Protein AF-A0A060E0H3-F1 (afdb_monomer)

pLDDT: mean 71.72, std 8.7, range [41.38, 84.12]

Sequence (155 aa):
MSRPVSGPAAPRRWPWYLLVGSLAVNMLLGGILAAQALHLMPPPPPPDPGQGIARFVERAERSLSPADAAILRRGYEAERTSIERMHQNMEALRHQIRESMKAPTFDPEGLRRAFEQAHATEAELRGRMDSRVIEVLGQLSPEGRRKLMEMGPPR

Mean predicted aligned error: 16.25 Å

Structure (mmCIF, N/CA/C/O backbone):
data_AF-A0A060E0H3-F1
#
_entry.id   AF-A0A060E0H3-F1
#
loop_
_atom_site.group_PDB
_atom_site.id
_atom_site.type_symbol
_atom_site.label_atom_id
_atom_site.label_alt_id
_atom_site.label_comp_id
_atom_site.label_asym_id
_atom_site.label_entity_id
_atom_site.label_seq_id
_atom_site.pdbx_PDB_ins_code
_atom_site.Cartn_x
_atom_site.Cartn_y
_atom_site.Cartn_z
_atom_site.occupancy
_atom_site.B_iso_or_equiv
_atom_site.auth_seq_id
_atom_site.auth_comp_id
_atom_site.auth_asym_id
_atom_site.auth_atom_id
_atom_site.pdbx_PDB_model_num
ATOM 1 N N . MET A 1 1 ? 51.818 78.805 -36.263 1.00 41.38 1 MET A N 1
ATOM 2 C CA . MET A 1 1 ? 50.530 78.471 -35.613 1.00 41.38 1 MET A CA 1
ATOM 3 C C . MET A 1 1 ? 50.061 77.129 -36.152 1.00 41.38 1 MET A C 1
ATOM 5 O O . MET A 1 1 ? 49.506 77.089 -37.239 1.00 41.38 1 MET A O 1
ATOM 9 N N . SER A 1 2 ? 50.327 76.041 -35.431 1.00 51.84 2 SER A N 1
ATOM 10 C CA . SER A 1 2 ? 49.946 74.679 -35.831 1.00 51.84 2 SER A CA 1
ATOM 11 C C . SER A 1 2 ? 48.878 74.179 -34.860 1.00 51.84 2 SER A C 1
ATOM 13 O O . SER A 1 2 ? 49.150 74.072 -33.667 1.00 51.84 2 SER A O 1
ATOM 15 N N . ARG A 1 3 ? 47.655 73.937 -35.344 1.00 51.41 3 ARG A N 1
ATOM 16 C CA . ARG A 1 3 ? 46.564 73.338 -34.559 1.00 51.41 3 ARG A CA 1
ATOM 17 C C . ARG A 1 3 ? 46.348 71.884 -34.998 1.00 51.41 3 ARG A C 1
ATOM 19 O O . ARG A 1 3 ? 46.406 71.622 -36.198 1.00 51.41 3 ARG A O 1
ATOM 26 N N . PRO A 1 4 ? 46.121 70.952 -34.057 1.00 55.06 4 PRO A N 1
ATOM 27 C CA . PRO A 1 4 ? 45.981 69.533 -34.351 1.00 55.06 4 PRO A CA 1
ATOM 28 C C . PRO A 1 4 ? 44.588 69.229 -34.913 1.00 55.06 4 PRO A C 1
ATOM 30 O O . PRO A 1 4 ? 43.585 69.740 -34.416 1.00 55.06 4 PRO A O 1
ATOM 33 N N . VAL A 1 5 ? 44.523 68.366 -35.926 1.00 53.44 5 VAL A N 1
ATOM 34 C CA . VAL A 1 5 ? 43.267 67.756 -36.376 1.00 53.44 5 VAL A CA 1
ATOM 35 C C . VAL A 1 5 ? 43.010 66.537 -35.492 1.00 53.44 5 VAL A C 1
ATOM 37 O O . VAL A 1 5 ? 43.684 65.517 -35.607 1.00 53.44 5 VAL A O 1
ATOM 40 N N . SER A 1 6 ? 42.055 66.661 -34.575 1.00 56.50 6 SER A N 1
ATOM 41 C CA . SER A 1 6 ? 41.509 65.544 -33.804 1.00 56.50 6 SER A CA 1
ATOM 42 C C . SER A 1 6 ? 40.540 64.751 -34.688 1.00 56.50 6 SER A C 1
ATOM 44 O O . SER A 1 6 ? 39.546 65.298 -35.161 1.00 56.50 6 SER A O 1
ATOM 46 N N . GLY A 1 7 ? 40.832 63.471 -34.930 1.00 54.50 7 GLY A N 1
ATOM 47 C CA . GLY A 1 7 ? 39.916 62.558 -35.619 1.00 54.50 7 GLY A CA 1
ATOM 48 C C . GLY A 1 7 ? 38.696 62.201 -34.752 1.00 54.50 7 GLY A C 1
ATOM 49 O O . GLY A 1 7 ? 38.801 62.208 -33.522 1.00 54.50 7 GLY A O 1
ATOM 50 N N . PRO A 1 8 ? 37.533 61.890 -35.354 1.00 49.16 8 PRO A N 1
ATOM 51 C CA . PRO A 1 8 ? 36.312 61.593 -34.612 1.00 49.16 8 PRO A CA 1
ATOM 52 C C . PRO A 1 8 ? 36.418 60.253 -33.866 1.00 49.16 8 PRO A C 1
ATOM 54 O O . PRO A 1 8 ? 36.674 59.208 -34.463 1.00 49.16 8 PRO A O 1
ATOM 57 N N . ALA A 1 9 ? 36.183 60.277 -32.552 1.00 57.66 9 ALA A N 1
ATOM 58 C CA . ALA A 1 9 ? 36.039 59.076 -31.736 1.00 57.66 9 ALA A CA 1
ATOM 59 C C . ALA A 1 9 ? 34.728 58.355 -32.099 1.00 57.66 9 ALA A C 1
ATOM 61 O O . ALA A 1 9 ? 33.637 58.907 -31.947 1.00 57.66 9 ALA A O 1
ATOM 62 N N . ALA A 1 10 ? 34.829 57.121 -32.598 1.00 60.12 10 ALA A N 1
ATOM 63 C CA . ALA A 1 10 ? 33.672 56.305 -32.950 1.00 60.12 10 ALA A CA 1
ATOM 64 C C . ALA A 1 10 ? 32.826 55.969 -31.700 1.00 60.12 10 ALA A C 1
ATOM 66 O O . ALA A 1 10 ? 33.388 55.598 -30.664 1.00 60.12 10 ALA A O 1
ATOM 67 N N . PRO A 1 11 ? 31.482 56.043 -31.766 1.00 52.09 11 PRO A N 1
ATOM 68 C CA . PRO A 1 11 ? 30.631 55.699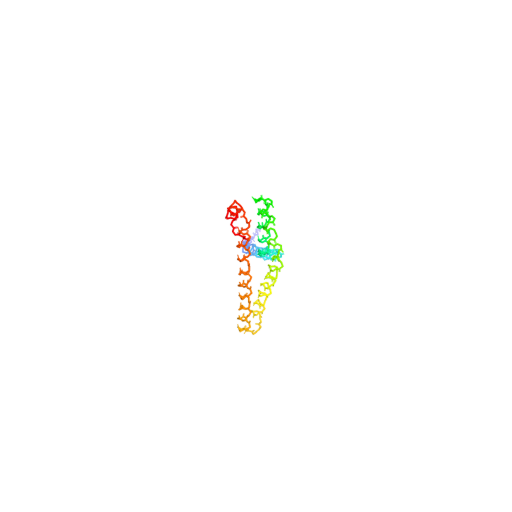 -30.635 1.00 52.09 11 PRO A CA 1
ATOM 69 C C . PRO A 1 11 ? 30.707 54.190 -30.373 1.00 52.09 11 PRO A C 1
ATOM 71 O O . PRO A 1 11 ? 30.209 53.373 -31.150 1.00 52.09 11 PRO A O 1
ATOM 74 N N . ARG A 1 12 ? 31.342 53.816 -29.258 1.00 62.09 12 ARG A N 1
ATOM 75 C CA . ARG A 1 12 ? 31.433 52.441 -28.754 1.00 62.09 12 ARG A CA 1
ATOM 76 C C . ARG A 1 12 ? 30.031 51.957 -28.379 1.00 62.09 12 ARG A C 1
ATOM 78 O O . ARG A 1 12 ? 29.554 52.193 -27.273 1.00 62.09 12 ARG A O 1
ATOM 85 N N . ARG A 1 13 ? 29.356 51.304 -29.330 1.00 61.88 13 ARG A N 1
ATOM 86 C CA . ARG A 1 13 ? 28.041 50.683 -29.133 1.00 61.88 13 ARG A CA 1
ATOM 87 C C . ARG A 1 13 ? 28.196 49.558 -28.119 1.00 61.88 13 ARG A C 1
ATOM 89 O O . ARG A 1 13 ? 28.720 48.494 -28.432 1.00 61.88 13 ARG A O 1
ATOM 96 N N . TRP A 1 14 ? 27.818 49.848 -26.878 1.00 64.38 14 TRP A N 1
ATOM 97 C CA . TRP A 1 14 ? 27.881 48.896 -25.781 1.00 64.38 14 TRP A CA 1
ATOM 98 C C . TRP A 1 14 ? 27.045 47.661 -26.150 1.00 64.38 14 TRP A C 1
ATOM 100 O O . TRP A 1 14 ? 25.878 47.816 -26.525 1.00 64.38 14 TRP A O 1
ATOM 110 N N . PRO A 1 15 ? 27.611 46.445 -26.096 1.00 73.69 15 PRO A N 1
ATOM 111 C CA . PRO A 1 15 ? 26.953 45.251 -26.603 1.00 73.69 15 PRO A CA 1
ATOM 112 C C . PRO A 1 15 ? 25.918 44.761 -25.586 1.00 73.69 15 PRO A C 1
ATOM 114 O O . PRO A 1 15 ? 26.130 43.788 -24.870 1.00 73.69 15 PRO A O 1
ATOM 117 N N . TRP A 1 16 ? 24.782 45.451 -25.504 1.00 76.81 16 TRP A N 1
ATOM 118 C CA . TRP A 1 16 ? 23.665 45.097 -24.624 1.00 76.81 16 TRP A CA 1
ATOM 119 C C . TRP A 1 16 ? 23.156 43.666 -24.874 1.00 76.81 16 TRP A C 1
ATOM 121 O O . TRP A 1 16 ? 22.745 42.986 -23.939 1.00 76.81 16 TRP A O 1
ATOM 131 N N . TYR A 1 17 ? 23.291 43.165 -26.107 1.00 73.06 17 TYR A N 1
ATOM 132 C CA . TYR A 1 17 ? 23.012 41.774 -26.467 1.00 73.06 17 TYR A CA 1
ATOM 133 C C . TYR A 1 17 ? 23.868 40.762 -25.692 1.00 73.06 17 TYR A C 1
ATOM 135 O O . TYR A 1 17 ? 23.384 39.680 -25.382 1.00 73.06 17 TYR A O 1
ATOM 143 N N . LEU A 1 18 ? 25.114 41.103 -25.333 1.00 76.81 18 LEU A N 1
ATOM 144 C CA . LEU A 1 18 ? 25.959 40.229 -24.510 1.00 76.81 18 LEU A CA 1
ATOM 145 C C . LEU A 1 18 ? 25.476 40.177 -23.056 1.00 76.81 18 LEU A C 1
ATOM 147 O O . LEU A 1 18 ? 25.609 39.138 -22.419 1.00 76.81 18 LEU A O 1
ATOM 151 N N . LEU A 1 19 ? 24.883 41.262 -22.544 1.00 76.75 19 LEU A N 1
ATOM 152 C CA . LEU A 1 19 ? 24.277 41.284 -21.207 1.00 76.75 19 LEU A CA 1
ATOM 153 C C . LEU A 1 19 ? 22.985 40.464 -21.167 1.00 76.75 19 LEU A C 1
ATOM 155 O O . LEU A 1 19 ? 22.766 39.698 -20.237 1.00 76.75 19 LEU A O 1
ATOM 159 N N . VAL A 1 20 ? 22.144 40.587 -22.195 1.00 73.19 20 VAL A N 1
ATOM 160 C CA . VAL A 1 20 ? 20.920 39.780 -22.303 1.00 73.19 20 VAL A CA 1
ATOM 161 C C . VAL A 1 20 ? 21.262 38.308 -22.525 1.00 73.19 20 VAL A C 1
ATOM 163 O O . VAL A 1 20 ? 20.668 37.439 -21.892 1.00 73.19 20 VAL A O 1
ATOM 166 N N . GLY A 1 21 ? 22.269 38.027 -23.355 1.00 76.38 21 GLY A N 1
ATOM 167 C CA . GLY A 1 21 ? 22.793 36.681 -23.558 1.00 76.38 21 GLY A CA 1
ATOM 168 C C . GLY A 1 21 ? 23.341 36.070 -22.268 1.00 76.38 21 GLY A C 1
ATOM 169 O O . GLY A 1 21 ? 22.985 34.943 -21.933 1.00 76.38 21 GLY A O 1
ATOM 170 N N . SER A 1 22 ? 24.144 36.811 -21.496 1.00 72.38 22 SER A N 1
ATOM 171 C CA . SER A 1 22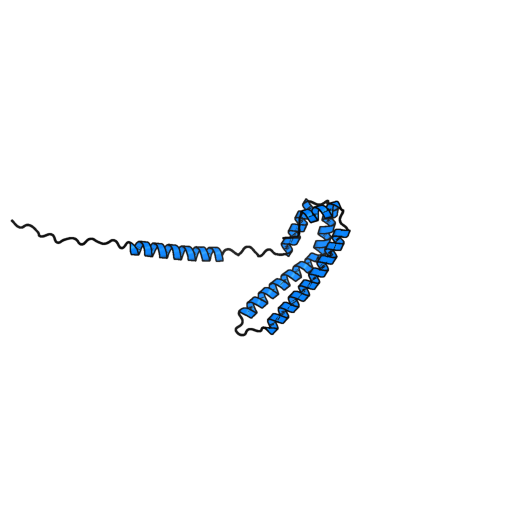 ? 24.670 36.302 -20.225 1.00 72.38 22 SER A CA 1
ATOM 172 C C . SER A 1 22 ? 23.565 36.096 -19.189 1.00 72.38 22 SER A C 1
ATOM 174 O O . SER A 1 22 ? 23.593 35.101 -18.468 1.00 72.38 22 SER A O 1
ATOM 176 N N . LEU A 1 23 ? 22.557 36.970 -19.136 1.00 77.19 23 LEU A N 1
ATOM 177 C CA . LEU A 1 23 ? 21.421 36.818 -18.229 1.00 77.19 23 LEU A CA 1
ATOM 178 C C . LEU A 1 23 ? 20.578 35.582 -18.573 1.00 77.19 23 LEU A C 1
ATOM 180 O O . LEU A 1 23 ? 20.221 34.822 -17.675 1.00 77.19 23 LEU A O 1
ATOM 184 N N . ALA A 1 24 ? 20.313 35.342 -19.860 1.00 71.94 24 ALA A N 1
ATOM 185 C CA . ALA A 1 24 ? 19.585 34.162 -20.322 1.00 71.94 24 ALA A CA 1
ATOM 186 C C . ALA A 1 24 ? 20.338 32.866 -19.989 1.00 71.94 24 ALA A C 1
ATOM 188 O O . ALA A 1 24 ? 19.741 31.913 -19.491 1.00 71.94 24 ALA A O 1
ATOM 189 N N . VAL A 1 25 ? 21.659 32.851 -20.191 1.00 75.19 25 VAL A N 1
ATOM 190 C CA . VAL A 1 25 ? 22.514 31.711 -19.831 1.00 75.19 25 VAL A CA 1
ATOM 191 C C . VAL A 1 25 ? 22.507 31.477 -18.318 1.00 75.19 25 VAL A C 1
ATOM 193 O O . VAL A 1 25 ? 22.340 30.343 -17.884 1.00 75.19 25 VAL A O 1
ATOM 196 N N . ASN A 1 26 ? 22.600 32.525 -17.495 1.00 79.44 26 ASN A N 1
ATOM 197 C CA . ASN A 1 26 ? 22.538 32.383 -16.036 1.00 79.44 26 ASN A CA 1
ATOM 198 C C . ASN A 1 26 ? 21.170 31.888 -15.542 1.00 79.44 26 ASN A C 1
ATOM 200 O O . ASN A 1 26 ? 21.115 31.031 -14.663 1.00 79.44 26 ASN A O 1
ATOM 204 N N . MET A 1 27 ? 20.069 32.373 -16.122 1.00 79.81 27 MET A N 1
ATOM 205 C CA . MET A 1 27 ? 18.720 31.873 -15.824 1.00 79.81 27 MET A CA 1
ATOM 206 C C . MET A 1 27 ? 18.557 30.406 -16.234 1.00 79.81 27 MET A C 1
ATOM 208 O O . MET A 1 27 ? 17.954 29.633 -15.494 1.00 79.81 27 MET A O 1
ATOM 212 N N . LEU A 1 28 ? 19.134 30.002 -17.370 1.00 73.81 28 LEU A N 1
ATOM 213 C CA . LEU A 1 28 ? 19.114 28.614 -17.830 1.00 73.81 28 LEU A CA 1
ATOM 214 C C . LEU A 1 28 ? 19.913 27.701 -16.891 1.00 73.81 28 LEU A C 1
ATOM 216 O O . LEU A 1 28 ? 19.408 26.662 -16.474 1.00 73.81 28 LEU A O 1
ATOM 220 N N . LEU A 1 29 ? 21.129 28.103 -16.507 1.00 71.12 29 LEU A N 1
ATOM 221 C CA . LEU A 1 29 ? 21.951 27.350 -15.556 1.00 71.12 29 LEU A CA 1
ATOM 222 C C . LEU A 1 29 ? 21.282 27.270 -14.178 1.00 71.12 29 LEU A C 1
ATOM 224 O O . LEU A 1 29 ? 21.237 26.194 -13.585 1.00 71.12 29 LEU A O 1
ATOM 228 N N . GLY A 1 30 ? 20.714 28.377 -13.695 1.00 72.31 30 GLY A N 1
ATOM 229 C CA . GLY A 1 30 ? 19.950 28.413 -12.448 1.00 72.31 30 GLY A CA 1
ATOM 230 C C . GLY A 1 30 ? 18.718 27.509 -12.496 1.00 72.31 30 GLY A C 1
ATOM 231 O O . GLY A 1 30 ? 18.472 26.768 -11.550 1.00 72.31 30 GLY A O 1
ATOM 232 N N . GLY A 1 31 ? 17.993 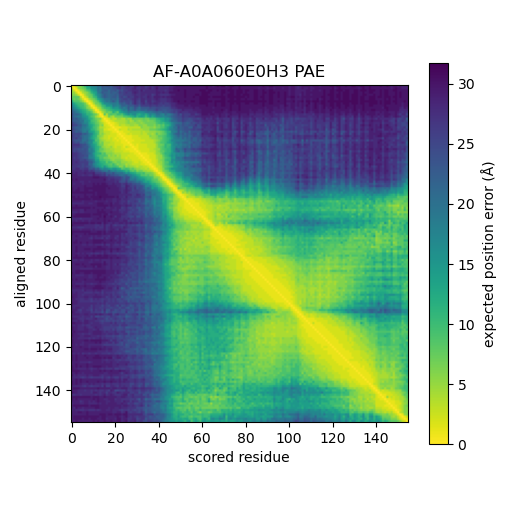27.500 -13.617 1.00 67.88 31 GLY A N 1
ATOM 233 C CA . GLY A 1 31 ? 16.850 26.618 -13.845 1.00 67.88 31 GLY A CA 1
ATOM 234 C C . GLY A 1 31 ? 17.233 25.138 -13.873 1.00 67.88 31 GLY A C 1
ATOM 235 O O . GLY A 1 31 ? 16.552 24.329 -13.253 1.00 67.88 31 GLY A O 1
ATOM 236 N N . ILE A 1 32 ? 18.347 24.778 -14.520 1.00 71.00 32 ILE A N 1
ATOM 237 C CA . ILE A 1 32 ? 18.855 23.395 -14.559 1.00 71.00 32 ILE A CA 1
ATOM 238 C C . ILE A 1 32 ? 19.318 22.943 -13.169 1.00 71.00 32 ILE A C 1
ATOM 240 O O . ILE A 1 32 ? 19.006 21.828 -12.758 1.00 71.00 32 ILE A O 1
ATOM 244 N N . LEU A 1 33 ? 20.020 23.800 -12.423 1.00 70.00 33 LEU A N 1
ATOM 245 C CA . LEU A 1 33 ? 20.451 23.499 -11.055 1.00 70.00 33 LEU A CA 1
ATOM 246 C C . LEU A 1 33 ? 19.267 23.397 -10.089 1.00 70.00 33 LEU A C 1
ATOM 248 O O . LEU A 1 33 ? 19.247 22.496 -9.257 1.00 70.00 33 LEU A O 1
ATOM 252 N N . ALA A 1 34 ? 18.258 24.261 -10.226 1.00 65.25 34 ALA A N 1
ATOM 253 C CA . ALA A 1 34 ? 17.020 24.175 -9.457 1.00 65.25 34 ALA A CA 1
ATOM 254 C C . ALA A 1 34 ? 16.229 22.909 -9.810 1.00 65.25 34 ALA A C 1
ATOM 256 O O . ALA A 1 34 ? 15.752 22.221 -8.915 1.00 65.25 34 ALA A O 1
ATOM 257 N N . ALA A 1 35 ? 16.142 22.551 -11.093 1.00 60.56 35 ALA A N 1
ATOM 258 C CA . ALA A 1 35 ? 15.494 21.323 -11.538 1.00 60.56 35 ALA A CA 1
ATOM 259 C C . ALA A 1 35 ? 16.224 20.074 -11.027 1.00 60.56 35 ALA A C 1
ATOM 261 O O . ALA A 1 35 ? 15.565 19.146 -10.572 1.00 60.56 35 ALA A O 1
ATOM 262 N N . GLN A 1 36 ? 17.562 20.064 -11.033 1.00 63.03 36 GLN A N 1
ATOM 263 C CA . GLN A 1 36 ? 18.377 19.005 -10.424 1.00 63.03 36 GLN A CA 1
ATOM 264 C C . GLN A 1 36 ? 18.190 18.940 -8.906 1.00 63.03 36 GLN A C 1
ATOM 266 O O . GLN A 1 36 ? 17.984 17.856 -8.374 1.00 63.03 36 GLN A O 1
ATOM 271 N N . ALA A 1 37 ? 18.198 20.076 -8.204 1.00 64.62 37 ALA A N 1
ATOM 272 C CA . ALA A 1 37 ? 17.955 20.130 -6.762 1.00 64.62 37 ALA A CA 1
ATOM 273 C C . ALA A 1 37 ? 16.547 19.632 -6.393 1.00 64.62 37 ALA A C 1
ATOM 275 O O . ALA A 1 37 ? 16.383 18.919 -5.407 1.00 64.62 37 ALA A O 1
ATOM 276 N N . LEU A 1 38 ? 15.543 19.945 -7.217 1.00 61.09 38 LEU A N 1
ATOM 277 C CA . LEU A 1 38 ? 14.183 19.424 -7.076 1.00 61.09 38 LEU A CA 1
ATOM 278 C C . LEU A 1 38 ? 14.077 17.938 -7.457 1.00 61.09 38 LEU A C 1
ATOM 280 O O . LEU A 1 38 ? 13.243 17.243 -6.894 1.00 61.09 38 LEU A O 1
ATOM 284 N N . HIS A 1 39 ? 14.923 17.434 -8.361 1.00 57.84 39 HIS A N 1
ATOM 285 C CA . HIS A 1 39 ? 15.030 16.001 -8.678 1.00 57.84 39 HIS A CA 1
ATOM 286 C C . HIS A 1 39 ? 15.762 15.196 -7.591 1.00 57.84 39 HIS A C 1
ATOM 288 O O . HIS A 1 39 ? 15.522 14.001 -7.443 1.00 57.84 39 HIS A O 1
ATOM 294 N N . LEU A 1 40 ? 16.668 15.842 -6.849 1.00 59.16 40 LEU A N 1
ATOM 295 C CA . LEU A 1 40 ? 17.370 15.295 -5.682 1.00 59.16 40 LEU A CA 1
ATOM 296 C C . LEU A 1 40 ? 16.491 15.291 -4.426 1.00 59.16 40 LEU A C 1
ATOM 298 O O . LEU A 1 40 ? 16.765 14.539 -3.490 1.00 59.16 40 LEU A O 1
ATOM 302 N N . MET A 1 41 ? 15.436 16.110 -4.396 1.00 50.94 41 MET A N 1
ATOM 303 C CA . MET A 1 41 ? 14.369 15.953 -3.419 1.00 50.94 41 MET A CA 1
ATOM 304 C C . MET A 1 41 ? 13.615 14.663 -3.751 1.00 50.94 41 MET A C 1
ATOM 306 O O . MET A 1 41 ? 13.049 14.561 -4.843 1.00 50.94 41 MET A O 1
ATOM 310 N N . PRO A 1 42 ? 13.598 13.664 -2.847 1.00 53.94 42 PRO A N 1
ATOM 311 C CA . PRO A 1 42 ? 12.799 12.476 -3.076 1.00 53.94 42 PRO A CA 1
ATOM 312 C C . PRO A 1 42 ? 11.350 12.932 -3.291 1.00 53.94 42 PRO A C 1
ATOM 314 O O . PRO A 1 42 ? 10.851 13.738 -2.494 1.00 53.94 42 PRO A O 1
ATOM 317 N N . PRO A 1 43 ? 10.671 12.474 -4.361 1.00 56.56 43 PRO A N 1
ATOM 318 C CA . PRO A 1 43 ? 9.249 12.734 -4.501 1.00 56.56 43 PRO A CA 1
ATOM 319 C C . PRO A 1 43 ? 8.564 12.289 -3.203 1.00 56.56 43 PRO A C 1
ATOM 321 O O . PRO A 1 43 ? 8.987 11.277 -2.628 1.00 56.56 43 PRO A O 1
ATOM 324 N N . PRO A 1 44 ? 7.553 13.030 -2.704 1.00 54.69 44 PRO A N 1
ATOM 325 C CA . PRO A 1 44 ? 6.788 12.563 -1.559 1.00 54.69 44 PRO A CA 1
ATOM 326 C C . PRO A 1 44 ? 6.382 11.116 -1.850 1.00 54.69 44 PRO A C 1
ATOM 328 O O . PRO A 1 44 ? 5.909 10.851 -2.965 1.00 54.69 44 PRO A O 1
ATOM 331 N N . PRO A 1 45 ? 6.649 10.173 -0.923 1.00 54.53 45 PRO A N 1
ATOM 332 C CA . PRO A 1 45 ? 6.357 8.776 -1.174 1.00 54.53 45 PRO A CA 1
ATOM 333 C C . PRO A 1 45 ? 4.894 8.689 -1.612 1.00 54.53 45 PRO A C 1
ATOM 335 O O . PRO A 1 45 ? 4.047 9.356 -1.000 1.00 54.53 45 PRO A O 1
ATOM 338 N N . PRO A 1 46 ? 4.588 7.956 -2.700 1.00 54.72 46 PRO A N 1
ATOM 339 C CA . PRO A 1 46 ? 3.208 7.770 -3.114 1.00 54.72 46 PRO A CA 1
ATOM 340 C C . PRO A 1 46 ? 2.417 7.308 -1.886 1.00 54.72 46 PRO A C 1
ATOM 342 O O . PRO A 1 46 ? 2.955 6.515 -1.109 1.00 54.72 46 PRO A O 1
ATOM 345 N N . PRO A 1 47 ? 1.203 7.841 -1.652 1.00 54.97 47 PRO A N 1
ATOM 346 C CA . PRO A 1 47 ? 0.423 7.488 -0.478 1.00 54.97 47 PRO A CA 1
ATOM 347 C C . PRO A 1 47 ? 0.292 5.973 -0.441 1.00 54.97 47 PRO A C 1
ATOM 349 O O . PRO A 1 47 ? -0.343 5.372 -1.305 1.00 54.97 47 PRO A O 1
ATOM 352 N N . ASP A 1 48 ? 0.978 5.364 0.520 1.00 58.66 48 ASP A N 1
ATOM 353 C CA . ASP A 1 48 ? 0.904 3.937 0.741 1.00 58.66 48 ASP A CA 1
ATOM 354 C C . ASP A 1 48 ? -0.520 3.640 1.237 1.00 58.66 48 ASP A C 1
ATOM 356 O O . ASP A 1 48 ? -0.911 4.147 2.297 1.00 58.66 48 ASP A O 1
ATOM 360 N N . PRO A 1 49 ? -1.321 2.852 0.498 1.00 58.19 49 PRO A N 1
ATOM 361 C CA . PRO A 1 49 ? -2.667 2.484 0.923 1.00 58.19 49 PRO A CA 1
ATOM 362 C C . PRO A 1 49 ? -2.685 1.836 2.317 1.00 58.19 49 PRO A C 1
ATOM 364 O O . PRO A 1 49 ? -3.644 2.026 3.069 1.00 58.19 49 PRO A O 1
ATOM 367 N N . GLY A 1 50 ? -1.607 1.139 2.706 1.00 59.97 50 GLY A N 1
ATOM 368 C CA . GLY A 1 50 ? -1.438 0.577 4.047 1.00 59.97 50 GLY A CA 1
ATOM 369 C C . GLY A 1 50 ? -1.367 1.654 5.135 1.00 59.97 50 GLY A C 1
ATOM 370 O O . GLY A 1 50 ? -1.990 1.520 6.191 1.00 59.97 50 GLY A O 1
ATOM 371 N N . GLN A 1 51 ? -0.706 2.782 4.857 1.00 65.50 51 GLN A N 1
ATOM 372 C CA . GLN A 1 51 ? -0.712 3.945 5.749 1.00 65.50 51 GLN A CA 1
ATOM 373 C C . GLN A 1 51 ? -2.073 4.645 5.795 1.00 65.50 51 GLN A C 1
ATOM 375 O O . GLN A 1 51 ? -2.434 5.181 6.841 1.00 65.50 51 GLN A O 1
ATOM 380 N N . GLY A 1 52 ? -2.835 4.648 4.697 1.00 68.94 52 GLY A N 1
ATOM 381 C CA . GLY A 1 52 ? -4.190 5.212 4.661 1.00 68.94 52 GLY A CA 1
ATOM 382 C C . GLY A 1 52 ? -5.130 4.500 5.637 1.00 68.94 52 GLY A C 1
ATOM 383 O O . GLY A 1 52 ? -5.811 5.146 6.438 1.00 68.94 52 GLY A O 1
ATOM 384 N N . ILE A 1 53 ? -5.094 3.164 5.642 1.00 69.62 53 ILE A N 1
ATOM 385 C CA . ILE A 1 53 ? -5.885 2.339 6.566 1.00 69.62 53 ILE A CA 1
ATOM 386 C C . ILE A 1 53 ? -5.375 2.494 8.006 1.00 69.62 53 ILE A C 1
ATOM 388 O O . ILE A 1 53 ? -6.181 2.697 8.912 1.00 69.62 53 ILE A O 1
ATOM 392 N N . ALA A 1 54 ? -4.058 2.494 8.234 1.00 72.19 54 ALA A N 1
ATOM 393 C CA . ALA A 1 54 ? -3.493 2.706 9.570 1.00 72.19 54 ALA A CA 1
ATOM 394 C C . ALA A 1 54 ? -3.895 4.068 10.172 1.00 72.19 54 ALA A C 1
ATOM 396 O O . ALA A 1 54 ? -4.360 4.135 11.309 1.00 72.19 54 ALA A O 1
ATOM 397 N N . ARG A 1 55 ? -3.800 5.154 9.391 1.00 75.19 55 ARG A N 1
ATOM 398 C CA . ARG A 1 55 ? -4.244 6.497 9.812 1.00 75.19 55 ARG A CA 1
ATOM 399 C C . ARG A 1 55 ? -5.753 6.569 10.023 1.00 75.19 55 ARG A C 1
ATOM 401 O O . ARG A 1 55 ? -6.220 7.361 10.840 1.00 75.19 55 ARG A O 1
ATOM 408 N N . PHE A 1 56 ? -6.528 5.793 9.267 1.00 74.31 56 PHE A N 1
ATOM 409 C CA . PHE A 1 56 ? -7.967 5.690 9.473 1.00 74.31 56 PHE A CA 1
ATOM 410 C C . PHE A 1 56 ? -8.286 5.022 10.812 1.00 74.31 56 PHE A C 1
ATOM 412 O O . PHE A 1 56 ? -9.082 5.575 11.564 1.00 74.31 56 PHE A O 1
ATOM 419 N N . VAL A 1 57 ? -7.624 3.909 11.147 1.00 74.31 57 VAL A N 1
ATOM 420 C CA . VAL A 1 57 ? -7.770 3.246 12.455 1.00 74.31 57 VAL A CA 1
ATOM 421 C C . VAL A 1 57 ? -7.384 4.200 13.583 1.00 74.31 57 VAL A C 1
ATOM 423 O O . VAL A 1 57 ? -8.167 4.385 14.507 1.00 74.31 57 VAL A O 1
ATOM 426 N N . GLU A 1 58 ? -6.260 4.907 13.466 1.00 78.06 58 GLU A N 1
ATOM 427 C CA . GLU A 1 58 ? -5.832 5.891 14.469 1.00 78.06 58 GLU A CA 1
ATOM 428 C C . GLU A 1 58 ? -6.849 7.040 14.645 1.00 78.06 58 GLU A C 1
ATOM 430 O O . GLU A 1 58 ? -7.120 7.500 15.756 1.00 78.06 58 GLU A O 1
ATOM 435 N N . ARG A 1 59 ? -7.468 7.509 13.554 1.00 76.38 59 ARG A N 1
ATOM 436 C CA . ARG A 1 59 ? -8.532 8.528 13.608 1.00 76.38 59 ARG A CA 1
ATOM 437 C C . ARG A 1 59 ? -9.827 7.973 14.205 1.00 76.38 59 ARG A C 1
ATOM 439 O O . ARG A 1 59 ? -10.523 8.682 14.937 1.00 76.38 59 ARG A O 1
ATOM 446 N N . ALA A 1 60 ? -10.137 6.716 13.910 1.00 72.56 60 ALA A N 1
ATOM 447 C CA . ALA A 1 60 ? -11.286 6.014 14.452 1.00 72.56 60 ALA A CA 1
ATOM 448 C C . ALA A 1 60 ? -11.131 5.800 15.965 1.00 72.56 60 ALA A C 1
ATOM 450 O O . ALA A 1 60 ? -12.071 6.058 16.705 1.00 72.56 60 ALA A O 1
ATOM 451 N N . GLU A 1 61 ? -9.936 5.468 16.453 1.00 77.31 61 GLU A N 1
ATOM 452 C CA . GLU A 1 61 ? -9.638 5.350 17.888 1.00 77.31 61 GLU A CA 1
ATOM 453 C C . GLU A 1 61 ? -9.868 6.651 18.663 1.00 77.31 61 GLU A C 1
ATOM 455 O O . GLU A 1 61 ? -10.347 6.623 19.794 1.00 77.31 61 GLU A O 1
ATOM 460 N N . ARG A 1 62 ? -9.574 7.806 18.054 1.00 77.75 62 ARG A N 1
ATOM 461 C CA . ARG A 1 62 ? -9.792 9.119 18.687 1.00 77.75 62 ARG A CA 1
ATOM 462 C C . ARG A 1 62 ? -11.257 9.559 18.700 1.00 77.75 62 ARG A C 1
ATOM 464 O O . ARG A 1 62 ? -11.605 10.469 19.447 1.00 77.75 62 ARG A O 1
ATOM 471 N N . SER A 1 63 ? -12.099 8.978 17.847 1.00 73.56 63 SER A N 1
ATOM 472 C CA . SER A 1 63 ? -13.485 9.422 17.635 1.00 73.56 63 SER A CA 1
ATOM 473 C C . SER A 1 63 ? -14.535 8.419 18.122 1.00 73.56 63 SER A C 1
ATOM 475 O O . SER A 1 63 ? -15.645 8.830 18.480 1.00 73.56 63 SER A O 1
ATOM 477 N N . LEU A 1 64 ? -14.209 7.127 18.168 1.00 74.94 64 LEU A N 1
ATOM 478 C CA . LEU A 1 64 ? -15.080 6.042 18.617 1.00 74.94 64 LEU A CA 1
ATOM 479 C C . LEU A 1 64 ? -14.949 5.765 20.117 1.00 74.94 64 LEU A C 1
ATOM 481 O O . LEU A 1 64 ? -14.048 6.251 20.795 1.00 74.94 64 LEU A O 1
ATOM 485 N N . SER A 1 65 ? -15.885 4.969 20.642 1.00 76.88 65 SER A N 1
ATOM 486 C CA . SER A 1 65 ? -15.779 4.437 21.999 1.00 76.88 65 SER A CA 1
ATOM 487 C C . SER A 1 65 ? -14.575 3.478 22.107 1.00 76.88 65 SER A C 1
ATOM 489 O O . SER A 1 65 ? -14.228 2.832 21.114 1.00 76.88 65 SER A O 1
ATOM 491 N N . PRO A 1 66 ? -13.956 3.306 23.291 1.00 76.50 66 PRO A N 1
ATOM 492 C CA . PRO A 1 66 ? -12.828 2.383 23.466 1.00 76.50 66 PRO A CA 1
ATOM 493 C C . PRO A 1 66 ? -13.147 0.932 23.068 1.00 76.50 66 PRO A C 1
ATOM 495 O O . PRO A 1 66 ? -12.269 0.204 22.609 1.00 76.50 66 PRO A O 1
ATOM 498 N N . ALA A 1 67 ? -14.409 0.514 23.224 1.00 74.56 67 ALA A N 1
ATOM 499 C CA . ALA A 1 67 ? -14.876 -0.815 22.840 1.00 74.56 67 ALA A CA 1
ATOM 500 C C . ALA A 1 67 ? -14.931 -0.980 21.311 1.00 74.56 67 ALA A C 1
ATOM 502 O O . ALA A 1 67 ? -14.384 -1.942 20.776 1.00 74.56 67 ALA A O 1
ATOM 503 N N . ASP A 1 68 ? -15.518 -0.009 20.609 1.00 72.56 68 ASP A N 1
ATOM 504 C CA . ASP A 1 68 ? -15.627 -0.006 19.145 1.00 72.56 68 ASP A CA 1
ATOM 505 C C . ASP A 1 68 ? -14.249 0.151 18.472 1.00 72.56 68 ASP A C 1
ATOM 507 O O . ASP A 1 68 ? -13.934 -0.521 17.487 1.00 72.56 68 ASP A O 1
ATOM 511 N N . ALA A 1 69 ? -13.387 0.987 19.053 1.00 77.44 69 ALA A N 1
ATOM 512 C CA . ALA A 1 69 ? -12.000 1.168 18.641 1.00 77.44 69 ALA A CA 1
ATOM 513 C C . ALA A 1 69 ? -11.192 -0.140 18.740 1.00 77.44 69 ALA A C 1
ATOM 515 O O . ALA A 1 69 ? -10.462 -0.500 17.815 1.00 77.44 69 ALA A O 1
ATOM 516 N N . ALA A 1 70 ? -11.367 -0.904 19.825 1.00 79.19 70 ALA A N 1
ATOM 517 C CA . ALA A 1 70 ? -10.703 -2.193 19.995 1.00 79.19 70 ALA A CA 1
ATOM 518 C C . ALA A 1 70 ? -11.156 -3.240 18.961 1.00 79.19 70 ALA A C 1
ATOM 520 O O . ALA A 1 70 ? -10.337 -4.055 18.531 1.00 79.19 70 ALA A O 1
ATOM 521 N N . ILE A 1 71 ? -12.428 -3.219 18.548 1.00 79.19 71 ILE A N 1
ATOM 522 C CA . ILE A 1 71 ? -12.958 -4.108 17.500 1.00 79.19 71 ILE A CA 1
ATOM 523 C C . ILE A 1 71 ? -12.304 -3.781 16.151 1.00 79.19 71 ILE A C 1
ATOM 525 O O . ILE A 1 71 ? -11.791 -4.683 15.484 1.00 79.19 71 ILE A O 1
ATOM 529 N N . LEU A 1 72 ? -12.237 -2.497 15.781 1.00 77.31 72 LEU A N 1
ATOM 530 C CA . LEU A 1 72 ? -11.563 -2.052 14.555 1.00 77.31 72 LEU A CA 1
ATOM 531 C C . LEU A 1 72 ? -10.072 -2.385 14.552 1.00 77.31 72 LEU A C 1
ATOM 533 O O . LEU A 1 72 ? -9.575 -2.921 13.561 1.00 77.31 72 LEU A O 1
ATOM 537 N N . ARG A 1 73 ? -9.367 -2.125 15.660 1.00 79.69 73 ARG A N 1
ATOM 538 C CA . ARG A 1 73 ? -7.933 -2.417 15.770 1.00 79.69 73 ARG A CA 1
ATOM 539 C C . ARG A 1 73 ? -7.642 -3.901 15.580 1.00 79.69 73 ARG A C 1
ATOM 541 O O . ARG A 1 73 ? -6.762 -4.247 14.800 1.00 79.69 73 ARG A O 1
ATOM 548 N N . ARG A 1 74 ? -8.420 -4.785 16.215 1.00 81.69 74 ARG A N 1
ATOM 549 C CA . ARG A 1 74 ? -8.284 -6.242 16.026 1.00 81.69 74 ARG A CA 1
ATOM 550 C C . ARG A 1 74 ? -8.610 -6.675 14.599 1.00 81.69 74 ARG A C 1
ATOM 552 O O . ARG A 1 74 ? -7.937 -7.550 14.064 1.00 81.69 74 ARG A O 1
ATOM 559 N N . GLY A 1 75 ? -9.637 -6.081 13.989 1.00 77.31 75 GLY A N 1
ATOM 560 C CA . GLY A 1 75 ? -9.989 -6.329 12.591 1.00 77.31 75 GLY A CA 1
ATOM 561 C C . GLY A 1 75 ? -8.844 -5.983 11.641 1.00 77.31 75 GLY A C 1
ATOM 562 O O . GLY A 1 75 ? -8.515 -6.784 10.771 1.00 77.31 75 GLY A O 1
ATOM 563 N N . TYR A 1 76 ? -8.202 -4.835 11.860 1.00 79.31 76 TYR A N 1
ATOM 564 C CA . TYR A 1 76 ? -7.051 -4.391 11.08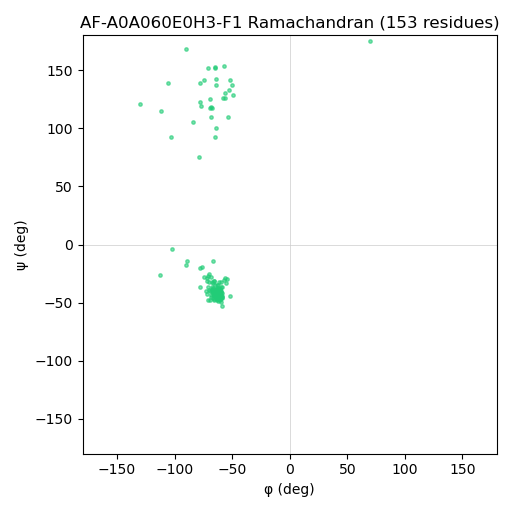2 1.00 79.31 76 TYR A CA 1
ATOM 565 C C . TYR A 1 76 ? -5.796 -5.232 11.337 1.00 79.31 76 TYR A C 1
ATOM 567 O O . TYR A 1 76 ? -5.154 -5.669 10.387 1.00 79.31 76 TYR A O 1
ATOM 575 N N . GLU A 1 77 ? -5.443 -5.493 12.599 1.00 81.19 77 GLU A N 1
ATOM 576 C CA . GLU A 1 77 ? -4.253 -6.280 12.950 1.00 81.19 77 GLU A CA 1
ATOM 577 C C . GLU A 1 77 ? -4.298 -7.691 12.349 1.00 81.19 77 GLU A C 1
ATOM 579 O O . GLU A 1 77 ? -3.269 -8.177 11.878 1.00 81.19 77 GLU A O 1
ATOM 584 N N . ALA A 1 78 ? -5.481 -8.313 12.292 1.00 80.06 78 ALA A N 1
ATOM 585 C CA . ALA A 1 78 ? -5.671 -9.625 11.674 1.00 80.06 78 ALA A CA 1
ATOM 586 C C . ALA A 1 78 ? -5.347 -9.634 10.168 1.00 80.06 78 ALA A C 1
ATOM 588 O O . ALA A 1 78 ? -4.807 -10.614 9.659 1.00 80.06 78 ALA A O 1
ATOM 589 N N . GLU A 1 79 ? -5.630 -8.536 9.465 1.00 75.44 79 GLU A N 1
ATOM 590 C CA . GLU A 1 79 ? -5.440 -8.420 8.014 1.00 75.44 79 GLU A CA 1
ATOM 591 C C . GLU A 1 79 ? -4.182 -7.634 7.619 1.00 75.44 79 GLU A C 1
ATOM 593 O O . GLU A 1 79 ? -3.838 -7.562 6.437 1.00 75.44 79 GLU A O 1
ATOM 598 N N . ARG A 1 80 ? -3.438 -7.081 8.585 1.00 79.31 80 ARG A N 1
ATOM 599 C CA . ARG A 1 80 ? -2.259 -6.234 8.338 1.00 79.31 80 ARG A CA 1
ATOM 600 C C . ARG A 1 80 ? -1.253 -6.900 7.405 1.00 79.31 80 ARG A C 1
ATOM 602 O O . ARG A 1 80 ? -0.753 -6.273 6.478 1.00 79.31 80 ARG A O 1
ATOM 609 N N . THR A 1 81 ? -0.967 -8.181 7.626 1.00 79.44 81 THR A N 1
ATOM 610 C CA . THR A 1 81 ? -0.031 -8.941 6.787 1.00 79.44 81 THR A CA 1
ATOM 611 C C . THR A 1 81 ? -0.569 -9.161 5.370 1.00 79.44 81 THR A C 1
ATOM 613 O O . THR A 1 81 ? 0.209 -9.204 4.424 1.00 79.44 81 THR A O 1
ATOM 616 N N . SER A 1 82 ? -1.886 -9.298 5.208 1.00 75.62 82 SER A N 1
ATOM 617 C CA . SER A 1 82 ? -2.536 -9.448 3.902 1.00 75.62 82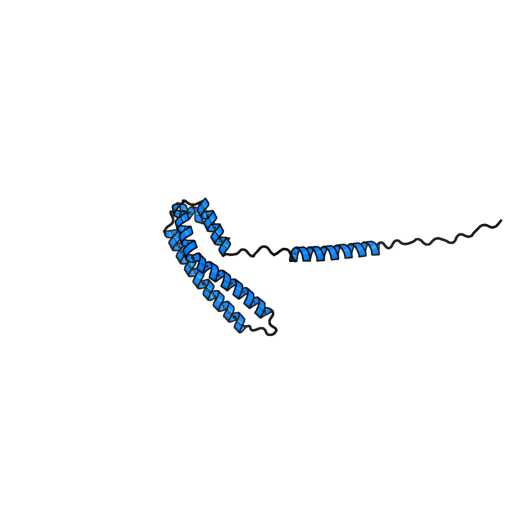 SER A CA 1
ATOM 618 C C . SER A 1 82 ? -2.435 -8.153 3.088 1.00 75.62 82 SER A C 1
ATOM 620 O O . SER A 1 82 ? -2.022 -8.172 1.928 1.00 75.62 82 SER A O 1
ATOM 622 N N . ILE A 1 83 ? -2.700 -7.016 3.741 1.00 74.81 83 ILE A N 1
ATOM 623 C CA . ILE A 1 83 ? -2.560 -5.671 3.164 1.00 74.81 83 ILE A CA 1
ATOM 624 C C . ILE A 1 83 ? -1.109 -5.409 2.743 1.00 74.81 83 ILE A C 1
ATOM 626 O O . ILE A 1 83 ? -0.860 -4.960 1.628 1.00 74.81 83 ILE A O 1
ATOM 630 N N . GLU A 1 84 ? -0.146 -5.738 3.605 1.00 80.38 84 GLU A N 1
ATOM 631 C CA . GLU A 1 84 ? 1.282 -5.568 3.317 1.00 80.38 84 GLU A CA 1
ATOM 632 C C . GLU A 1 84 ? 1.727 -6.396 2.099 1.00 80.38 84 GLU A C 1
ATOM 634 O O . GLU A 1 84 ? 2.388 -5.887 1.195 1.00 80.38 84 GLU A O 1
ATOM 639 N N . ARG A 1 85 ? 1.308 -7.667 2.014 1.00 76.31 85 ARG A N 1
ATOM 640 C CA . ARG A 1 85 ? 1.611 -8.519 0.849 1.00 76.31 85 ARG A CA 1
ATOM 641 C C . ARG A 1 85 ? 1.011 -7.971 -0.441 1.00 76.31 85 ARG A C 1
ATOM 643 O O . ARG A 1 85 ? 1.648 -8.043 -1.488 1.00 76.31 85 ARG A O 1
ATOM 650 N N . MET A 1 86 ? -0.198 -7.418 -0.379 1.00 73.75 86 MET A N 1
ATOM 651 C CA . MET A 1 86 ? -0.817 -6.767 -1.533 1.00 73.75 86 MET A CA 1
ATOM 652 C C . MET A 1 86 ? 0.009 -5.577 -2.013 1.00 73.75 86 MET A C 1
ATOM 654 O O . MET A 1 86 ? 0.212 -5.419 -3.216 1.00 73.75 86 MET A O 1
ATOM 658 N N . HIS A 1 87 ? 0.513 -4.766 -1.082 1.00 75.50 87 HIS A N 1
ATOM 659 C CA . HIS A 1 87 ? 1.360 -3.629 -1.418 1.00 75.50 87 HIS A CA 1
ATOM 660 C C . HIS A 1 87 ? 2.619 -4.080 -2.163 1.00 75.50 87 HIS A C 1
ATOM 662 O O . HIS A 1 87 ? 2.902 -3.600 -3.261 1.00 75.50 87 HIS A O 1
ATOM 668 N N . GLN A 1 88 ? 3.313 -5.078 -1.617 1.00 79.38 88 GLN A N 1
ATOM 669 C CA . GLN A 1 88 ? 4.518 -5.646 -2.221 1.00 79.38 88 GLN A CA 1
ATOM 670 C C . GLN A 1 88 ? 4.238 -6.230 -3.614 1.00 79.38 88 GLN A C 1
ATOM 672 O O . GLN A 1 88 ? 5.010 -6.002 -4.546 1.00 79.38 88 GLN A O 1
ATOM 677 N N . ASN A 1 89 ? 3.103 -6.912 -3.796 1.00 74.50 89 ASN A N 1
ATOM 678 C CA . ASN A 1 89 ? 2.687 -7.432 -5.101 1.00 74.50 89 ASN A CA 1
ATOM 679 C C . ASN A 1 89 ? 2.411 -6.308 -6.113 1.00 74.50 89 ASN A C 1
ATOM 681 O O . ASN A 1 89 ? 2.839 -6.398 -7.263 1.00 74.50 89 ASN A O 1
ATOM 685 N N . MET A 1 90 ? 1.734 -5.233 -5.698 1.00 72.06 90 MET A N 1
ATOM 686 C CA . MET A 1 90 ? 1.478 -4.055 -6.538 1.00 72.06 90 MET A CA 1
ATOM 687 C C . MET A 1 90 ? 2.773 -3.348 -6.951 1.00 72.06 90 MET A C 1
ATOM 689 O O . MET A 1 90 ? 2.919 -2.952 -8.111 1.00 72.06 90 MET A O 1
ATOM 693 N N . GLU A 1 91 ? 3.720 -3.183 -6.028 1.00 78.06 91 GLU A N 1
ATOM 694 C CA . GLU A 1 91 ? 5.029 -2.603 -6.334 1.00 78.06 91 GLU A CA 1
ATOM 695 C C . GLU A 1 91 ? 5.831 -3.479 -7.299 1.00 78.06 91 GLU A C 1
ATOM 697 O O . GLU A 1 91 ? 6.370 -2.963 -8.284 1.00 78.06 91 GLU A O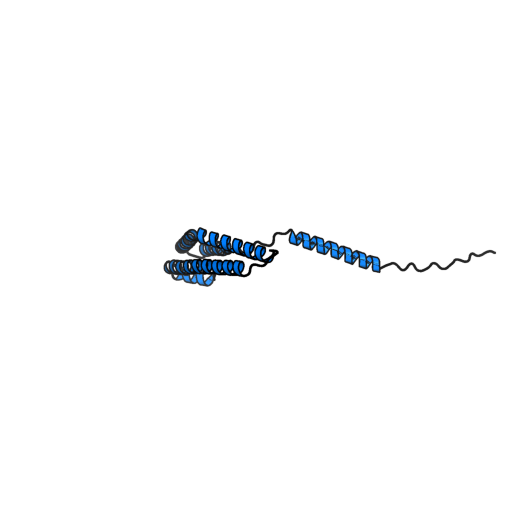 1
ATOM 702 N N . ALA A 1 92 ? 5.843 -4.798 -7.078 1.00 77.56 92 ALA A N 1
ATOM 703 C CA . ALA A 1 92 ? 6.479 -5.756 -7.977 1.00 77.56 92 ALA A CA 1
ATOM 704 C C . ALA A 1 92 ? 5.886 -5.681 -9.394 1.00 77.56 92 ALA A C 1
ATOM 706 O O . ALA A 1 92 ? 6.630 -5.636 -10.373 1.00 77.56 92 ALA A O 1
ATOM 707 N N . LEU A 1 93 ? 4.561 -5.557 -9.513 1.00 74.44 93 LEU A N 1
ATOM 708 C CA . LEU A 1 93 ? 3.869 -5.363 -10.788 1.00 74.44 93 LEU A CA 1
ATOM 709 C C . LEU A 1 93 ? 4.260 -4.061 -11.485 1.00 74.44 93 LEU A C 1
ATOM 711 O O . LEU A 1 93 ? 4.585 -4.072 -12.670 1.00 74.44 93 LEU A O 1
ATOM 715 N N . ARG A 1 94 ? 4.287 -2.935 -10.762 1.00 76.81 94 ARG A N 1
ATOM 716 C CA . ARG A 1 94 ? 4.744 -1.648 -11.321 1.00 76.81 94 ARG A CA 1
ATOM 717 C C . ARG A 1 94 ? 6.182 -1.733 -11.817 1.00 76.81 94 ARG A C 1
ATOM 719 O O . ARG A 1 94 ? 6.500 -1.166 -12.863 1.00 76.81 94 ARG A O 1
ATOM 726 N N . HIS A 1 95 ? 7.041 -2.431 -11.078 1.00 78.81 95 HIS A N 1
ATOM 727 C CA . HIS A 1 95 ? 8.414 -2.680 -11.494 1.00 78.81 95 HIS A CA 1
ATOM 728 C C . HIS A 1 95 ? 8.453 -3.524 -12.773 1.00 78.81 95 HIS A C 1
ATOM 730 O O . HIS A 1 95 ? 9.116 -3.150 -13.735 1.00 78.81 95 HIS A O 1
ATOM 736 N N . GLN A 1 96 ? 7.682 -4.609 -12.830 1.00 72.75 96 GLN A N 1
ATOM 737 C CA . GLN A 1 96 ? 7.625 -5.510 -13.980 1.00 72.75 96 GLN A CA 1
ATOM 738 C C . GLN A 1 96 ? 7.095 -4.818 -15.247 1.00 72.75 96 GLN A C 1
ATOM 740 O O . GLN A 1 96 ? 7.661 -4.998 -16.323 1.00 72.75 96 GLN A O 1
ATOM 745 N N . ILE A 1 97 ? 6.078 -3.958 -15.118 1.00 72.75 97 ILE A N 1
ATOM 746 C CA . ILE A 1 97 ? 5.568 -3.116 -16.212 1.00 72.75 97 ILE A CA 1
ATOM 747 C C . ILE A 1 97 ? 6.668 -2.170 -16.709 1.00 72.75 97 ILE A C 1
ATOM 749 O O . ILE A 1 97 ? 6.906 -2.065 -17.912 1.00 72.75 97 ILE A O 1
ATOM 753 N N . ARG A 1 98 ? 7.374 -1.499 -15.790 1.00 76.88 98 ARG A N 1
ATOM 754 C CA . ARG A 1 98 ? 8.449 -0.558 -16.133 1.00 76.88 98 ARG A CA 1
ATOM 755 C C . ARG A 1 98 ? 9.601 -1.247 -16.864 1.00 76.88 98 ARG A C 1
ATOM 757 O O . ARG A 1 98 ? 10.111 -0.689 -17.831 1.00 76.88 98 ARG A O 1
ATOM 764 N N . GLU A 1 99 ? 9.997 -2.433 -16.419 1.00 77.31 99 GLU A N 1
ATOM 765 C CA . GLU A 1 99 ? 11.059 -3.209 -17.063 1.00 77.31 99 GLU A CA 1
ATOM 766 C C . GLU A 1 99 ? 10.617 -3.747 -18.429 1.00 77.31 99 GLU A C 1
ATOM 768 O O . GLU A 1 99 ? 11.370 -3.639 -19.393 1.00 77.31 99 GLU A O 1
ATOM 773 N N . SER A 1 100 ? 9.371 -4.213 -18.560 1.00 70.88 100 SER A N 1
ATOM 774 C CA . SER A 1 100 ? 8.798 -4.638 -19.847 1.00 70.88 100 SER A CA 1
ATOM 775 C C . SER A 1 100 ? 8.767 -3.498 -20.876 1.00 70.88 100 SER A C 1
ATOM 777 O O . SER A 1 100 ? 9.085 -3.710 -22.043 1.00 70.88 100 SER A O 1
ATOM 779 N N . MET A 1 101 ? 8.472 -2.268 -20.442 1.00 72.25 101 MET A N 1
ATOM 780 C CA . MET A 1 101 ? 8.503 -1.080 -21.305 1.00 72.25 101 MET A CA 1
ATOM 781 C C . MET A 1 101 ? 9.917 -0.636 -21.708 1.00 72.25 101 MET A C 1
ATOM 783 O O . MET A 1 101 ? 10.078 0.013 -22.739 1.00 72.25 101 MET A O 1
ATOM 787 N N . LYS A 1 102 ? 10.935 -0.934 -20.892 1.00 79.25 102 LYS A N 1
ATOM 788 C CA . LYS A 1 102 ? 12.344 -0.616 -21.183 1.00 79.25 102 LYS A CA 1
ATOM 789 C C . LYS A 1 102 ? 13.056 -1.720 -21.962 1.00 79.25 102 LYS A C 1
ATOM 791 O O . LYS A 1 102 ? 14.159 -1.489 -22.458 1.00 79.25 102 LYS A O 1
ATOM 796 N N . ALA A 1 103 ? 12.470 -2.913 -22.027 1.00 76.81 103 ALA A N 1
ATOM 797 C CA . ALA A 1 103 ? 13.074 -4.055 -22.683 1.00 76.81 103 ALA A CA 1
ATOM 798 C C . ALA A 1 103 ? 13.247 -3.794 -24.193 1.00 76.81 103 ALA A C 1
ATOM 800 O O . ALA A 1 103 ? 12.367 -3.217 -24.832 1.00 76.81 103 ALA A O 1
ATOM 801 N N . PRO A 1 104 ? 14.355 -4.258 -24.800 1.00 70.12 104 PRO A N 1
ATOM 802 C CA . PRO A 1 104 ? 14.603 -4.101 -26.235 1.00 70.12 104 PRO A CA 1
ATOM 803 C C . PRO A 1 104 ? 13.615 -4.892 -27.109 1.00 70.12 104 PRO A C 1
ATOM 805 O O . PRO A 1 104 ? 13.528 -4.664 -28.312 1.00 70.12 104 PRO A O 1
ATOM 808 N N . THR A 1 105 ? 12.864 -5.826 -26.524 1.00 74.69 105 THR A N 1
ATOM 809 C CA . THR A 1 105 ? 11.766 -6.540 -27.177 1.00 74.69 105 THR A CA 1
ATOM 810 C C . THR A 1 105 ? 10.552 -6.479 -26.268 1.00 74.69 105 THR A C 1
ATOM 812 O O . THR A 1 105 ? 10.605 -6.924 -25.123 1.00 74.69 105 THR A O 1
ATOM 815 N N . PHE A 1 106 ? 9.467 -5.906 -26.777 1.00 74.56 106 PHE A N 1
ATOM 816 C CA . PHE A 1 106 ? 8.214 -5.800 -26.046 1.00 74.56 106 PHE A CA 1
ATOM 817 C C . PHE A 1 106 ? 7.474 -7.144 -26.078 1.00 74.56 106 PHE A C 1
ATOM 819 O O . PHE A 1 106 ? 7.181 -7.654 -27.158 1.00 74.56 106 PHE A O 1
ATOM 826 N N . ASP A 1 107 ? 7.177 -7.704 -24.901 1.00 75.19 107 ASP A N 1
ATOM 827 C CA . ASP A 1 107 ? 6.379 -8.927 -24.737 1.00 75.19 107 ASP A CA 1
ATOM 828 C C . ASP A 1 107 ? 4.950 -8.579 -24.268 1.00 75.19 107 ASP A C 1
ATOM 830 O O . ASP A 1 107 ? 4.705 -8.449 -23.062 1.00 75.19 107 ASP A O 1
ATOM 834 N N . PRO A 1 108 ? 3.991 -8.409 -25.198 1.00 76.06 108 PRO A N 1
ATOM 835 C CA . PRO A 1 108 ? 2.613 -8.075 -24.851 1.00 76.06 108 PRO A CA 1
ATOM 836 C C . PRO A 1 108 ? 1.896 -9.199 -24.087 1.00 76.06 108 PRO A C 1
ATOM 838 O O . PRO A 1 108 ? 1.059 -8.911 -23.232 1.00 76.06 108 PRO A O 1
ATOM 841 N N . GLU A 1 109 ? 2.227 -10.466 -24.346 1.00 77.94 109 GLU A N 1
ATOM 842 C CA . GLU A 1 109 ? 1.567 -11.619 -23.719 1.00 77.94 109 GLU A CA 1
ATOM 843 C C . GLU A 1 109 ? 2.061 -11.851 -22.286 1.00 77.94 109 GLU A C 1
ATOM 845 O O . GLU A 1 109 ? 1.282 -12.191 -21.391 1.00 77.94 109 GLU A O 1
ATOM 850 N N . GLY A 1 110 ? 3.352 -11.632 -22.026 1.00 75.56 110 GLY A N 1
ATOM 851 C CA . GLY A 1 110 ? 3.897 -11.606 -20.667 1.00 75.56 110 GLY A CA 1
ATOM 852 C C . GLY A 1 110 ? 3.281 -10.493 -19.822 1.00 75.56 110 GLY A C 1
ATOM 853 O O . GLY A 1 110 ? 2.871 -10.732 -18.684 1.00 75.56 110 GLY A O 1
ATOM 854 N N . LEU A 1 111 ? 3.137 -9.298 -20.401 1.00 77.31 111 LEU A N 1
ATOM 855 C CA . LEU A 1 111 ? 2.526 -8.156 -19.725 1.00 77.31 111 LEU A CA 1
ATOM 856 C C . LEU A 1 111 ? 1.034 -8.387 -19.436 1.00 77.31 111 LEU A C 1
ATOM 858 O O . LEU A 1 111 ? 0.572 -8.126 -18.325 1.00 77.31 111 LEU A O 1
ATOM 862 N N . ARG A 1 112 ? 0.286 -8.930 -20.404 1.00 78.12 112 ARG A N 1
ATOM 863 C CA . ARG A 1 112 ? -1.135 -9.270 -20.248 1.00 78.12 112 ARG A CA 1
ATOM 864 C C . ARG A 1 112 ? -1.356 -10.291 -19.127 1.00 78.12 112 ARG A C 1
ATOM 866 O O . ARG A 1 112 ? -2.218 -10.068 -18.281 1.00 78.12 112 ARG A O 1
ATOM 873 N N . ARG A 1 113 ? -0.539 -11.349 -19.056 1.00 79.69 113 ARG A N 1
ATOM 874 C CA . ARG A 1 113 ? -0.601 -12.341 -17.964 1.00 79.69 113 ARG A CA 1
ATOM 875 C C . ARG A 1 113 ? -0.296 -11.732 -16.595 1.00 79.69 113 ARG A C 1
ATOM 877 O O . ARG A 1 113 ? -0.978 -12.058 -15.627 1.00 79.69 113 ARG A O 1
ATOM 884 N N . ALA A 1 114 ? 0.684 -10.829 -16.512 1.00 75.06 114 ALA A N 1
ATOM 885 C CA . ALA A 1 114 ? 0.991 -10.128 -15.267 1.00 75.06 114 ALA A CA 1
ATOM 886 C C . ALA A 1 114 ? -0.206 -9.287 -14.787 1.00 75.06 114 ALA A C 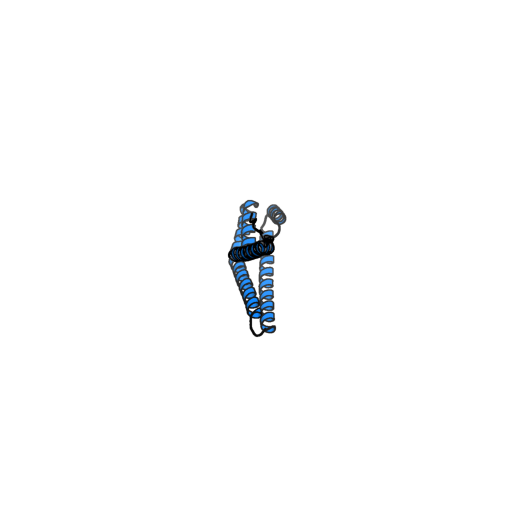1
ATOM 888 O O . ALA A 1 114 ? -0.575 -9.361 -13.616 1.00 75.06 114 ALA A O 1
ATOM 889 N N . PHE A 1 115 ? -0.862 -8.549 -15.690 1.00 76.75 115 PHE A N 1
ATOM 890 C CA . PHE A 1 115 ? -2.077 -7.795 -15.363 1.00 76.75 115 PHE A CA 1
ATOM 891 C C . PHE A 1 115 ? -3.246 -8.691 -14.942 1.00 76.75 115 PHE A C 1
ATOM 893 O O . PHE A 1 115 ? -3.915 -8.388 -13.958 1.00 76.75 115 PHE A O 1
ATOM 900 N N . GLU A 1 116 ? -3.490 -9.805 -15.634 1.00 84.12 116 GLU A N 1
ATOM 901 C CA . GLU A 1 116 ? -4.548 -10.751 -15.250 1.00 84.12 116 GLU A CA 1
ATOM 902 C C . GLU A 1 116 ? -4.316 -11.314 -13.838 1.00 84.12 116 GLU A C 1
ATOM 904 O O . GLU A 1 116 ? -5.240 -11.357 -13.023 1.00 84.12 116 GLU A O 1
ATOM 909 N N . GLN A 1 117 ? -3.071 -11.663 -13.506 1.00 76.44 117 GLN A N 1
ATOM 910 C CA . GLN A 1 117 ? -2.708 -12.139 -12.172 1.00 76.44 117 GLN A CA 1
ATOM 911 C C . GLN A 1 117 ? -2.838 -11.044 -11.099 1.00 76.44 117 GLN A C 1
ATOM 913 O O . GLN A 1 117 ? -3.285 -11.325 -9.982 1.00 76.44 117 GLN A O 1
ATOM 918 N N . ALA A 1 118 ? -2.507 -9.794 -11.441 1.00 73.44 118 ALA A N 1
ATOM 919 C CA . ALA A 1 118 ? -2.725 -8.630 -10.583 1.00 73.44 118 ALA A CA 1
ATOM 920 C C . ALA A 1 118 ? -4.205 -8.471 -10.229 1.00 73.44 118 ALA A C 1
ATOM 922 O O . ALA A 1 118 ? -4.561 -8.415 -9.054 1.00 73.44 118 ALA A O 1
ATOM 923 N N . HIS A 1 119 ? -5.063 -8.453 -11.250 1.00 80.56 119 HIS A N 1
ATOM 924 C CA . HIS A 1 119 ? -6.498 -8.264 -11.088 1.00 80.56 119 HIS A CA 1
ATOM 925 C C . HIS A 1 119 ? -7.149 -9.401 -10.303 1.00 80.56 119 HIS A C 1
ATOM 927 O O . HIS A 1 119 ? -8.002 -9.139 -9.458 1.00 80.56 119 HIS A O 1
ATOM 933 N N . ALA A 1 120 ? -6.732 -10.650 -10.527 1.00 82.06 120 ALA A N 1
ATOM 934 C CA . ALA A 1 120 ? -7.223 -11.787 -9.751 1.00 82.06 120 ALA A CA 1
ATOM 935 C C . ALA A 1 120 ? -6.865 -11.654 -8.259 1.00 82.06 120 ALA A C 1
ATOM 937 O O . ALA A 1 120 ? -7.724 -11.835 -7.396 1.00 82.06 120 ALA A O 1
ATOM 938 N N . THR A 1 121 ? -5.619 -11.270 -7.964 1.00 75.31 121 THR A N 1
ATOM 939 C CA . THR A 1 121 ? -5.142 -11.064 -6.586 1.00 75.31 121 THR A CA 1
ATOM 940 C C . THR A 1 121 ? -5.884 -9.906 -5.913 1.00 75.31 121 THR A C 1
ATOM 942 O O . THR A 1 121 ? -6.318 -10.021 -4.766 1.00 75.31 121 THR A O 1
ATOM 945 N N . GLU A 1 122 ? -6.072 -8.797 -6.633 1.00 77.00 122 GLU A N 1
ATOM 946 C CA . GLU A 1 122 ? -6.811 -7.626 -6.158 1.00 77.00 122 GLU A CA 1
ATOM 947 C C . GLU A 1 122 ? -8.276 -7.958 -5.854 1.00 77.00 122 GLU A C 1
ATOM 949 O O . GLU A 1 122 ? -8.783 -7.595 -4.790 1.00 77.00 122 GLU A O 1
ATOM 954 N N . ALA A 1 123 ? -8.945 -8.689 -6.750 1.00 82.06 123 ALA A N 1
ATOM 955 C CA . ALA A 1 123 ? -10.332 -9.103 -6.572 1.00 82.06 123 ALA A CA 1
ATOM 956 C C . ALA A 1 123 ? -10.513 -10.005 -5.341 1.00 82.06 123 ALA A C 1
ATOM 958 O O . ALA A 1 123 ? -11.459 -9.812 -4.575 1.00 82.06 123 ALA A O 1
ATOM 959 N N . GLU A 1 124 ? -9.593 -10.949 -5.114 1.00 79.81 124 GLU A N 1
ATOM 960 C CA . GLU A 1 124 ? -9.630 -11.825 -3.941 1.00 79.81 124 GLU A CA 1
ATOM 961 C C . GLU A 1 124 ? -9.499 -11.025 -2.640 1.00 79.81 124 GLU A C 1
ATOM 963 O O . GLU A 1 124 ? -10.308 -11.190 -1.720 1.00 79.81 124 GLU A O 1
ATOM 968 N N . LEU A 1 125 ? -8.518 -10.118 -2.559 1.00 73.38 125 LEU A N 1
ATOM 969 C CA . LEU A 1 125 ? -8.354 -9.294 -1.364 1.00 73.38 125 LEU A CA 1
ATOM 970 C C . LEU A 1 125 ? -9.562 -8.394 -1.143 1.00 73.38 125 LEU A C 1
ATOM 972 O O . LEU A 1 125 ? -10.015 -8.259 -0.009 1.00 73.38 125 LEU A O 1
ATOM 976 N N . ARG A 1 126 ? -10.090 -7.780 -2.205 1.00 77.19 126 ARG A N 1
ATOM 977 C CA . ARG A 1 126 ? -11.245 -6.894 -2.088 1.00 77.19 126 ARG A CA 1
ATOM 978 C C . ARG A 1 126 ? -12.456 -7.636 -1.534 1.00 77.19 126 ARG A C 1
ATOM 980 O O . ARG A 1 126 ? -13.070 -7.148 -0.593 1.00 77.19 126 ARG A O 1
ATOM 987 N N . GLY A 1 127 ? -12.714 -8.855 -2.009 1.00 81.38 127 GLY A N 1
ATOM 988 C CA . GLY A 1 127 ? -13.766 -9.710 -1.454 1.00 81.38 127 GLY A CA 1
ATOM 989 C C . GLY A 1 127 ? -13.556 -10.055 0.027 1.00 81.38 127 GLY A C 1
ATOM 990 O O . GLY A 1 127 ? -14.507 -10.028 0.815 1.00 81.38 127 GLY A O 1
ATOM 991 N N . ARG A 1 128 ? -12.309 -10.331 0.439 1.00 77.44 128 ARG A N 1
ATOM 992 C CA . ARG A 1 128 ? -11.961 -10.575 1.853 1.00 77.44 128 ARG A CA 1
ATOM 993 C C . ARG A 1 128 ? -12.171 -9.332 2.718 1.00 77.44 128 ARG A C 1
ATOM 995 O O . ARG A 1 128 ? -12.765 -9.431 3.790 1.00 77.44 128 ARG A O 1
ATOM 1002 N N . MET A 1 129 ? -11.741 -8.169 2.233 1.00 72.12 129 MET A N 1
ATOM 1003 C CA . MET A 1 129 ? -11.916 -6.886 2.915 1.00 72.12 129 MET A CA 1
ATOM 1004 C C . MET A 1 129 ? -13.390 -6.527 3.070 1.00 72.12 129 MET A C 1
ATOM 1006 O O . MET A 1 129 ? -13.808 -6.210 4.178 1.00 72.12 129 MET A O 1
ATOM 1010 N N . ASP A 1 130 ? -14.189 -6.643 2.008 1.00 76.38 130 ASP A N 1
ATOM 1011 C CA . ASP A 1 130 ? -15.626 -6.353 2.049 1.00 76.38 130 ASP A CA 1
ATOM 1012 C C . ASP A 1 130 ? -16.337 -7.248 3.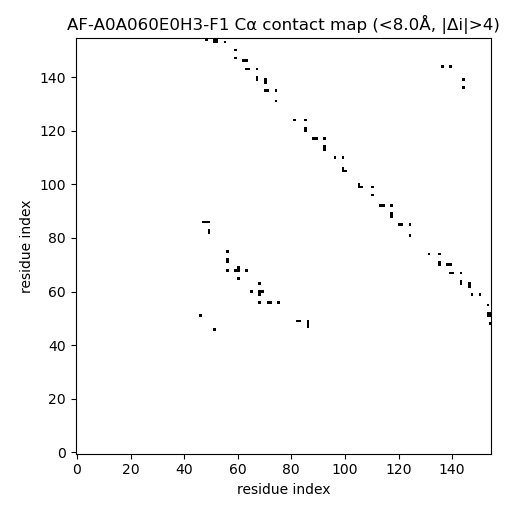077 1.00 76.38 130 ASP A C 1
ATOM 1014 O O . ASP A 1 130 ? -17.093 -6.761 3.920 1.00 76.38 130 ASP A O 1
ATOM 1018 N N . SER A 1 131 ? -16.018 -8.547 3.084 1.00 80.12 131 SER A N 1
ATOM 1019 C CA . SER A 1 131 ? -16.559 -9.501 4.062 1.00 80.12 131 SER A CA 1
ATOM 1020 C C . SER A 1 131 ? -16.189 -9.117 5.497 1.00 80.12 131 SER A C 1
ATOM 1022 O O . SER A 1 131 ? -17.038 -9.128 6.391 1.00 80.12 131 SER A O 1
ATOM 1024 N N . ARG A 1 132 ? -14.930 -8.722 5.723 1.00 74.56 132 ARG A N 1
ATOM 1025 C CA . ARG A 1 132 ? -14.442 -8.336 7.050 1.00 74.56 132 ARG A CA 1
ATOM 1026 C C . ARG A 1 132 ? -15.032 -7.010 7.523 1.00 74.56 132 ARG A C 1
ATOM 1028 O O . ARG A 1 132 ? -15.378 -6.883 8.695 1.00 74.56 132 ARG A O 1
ATOM 1035 N N . VAL A 1 133 ? -15.186 -6.039 6.626 1.00 74.75 133 VAL A N 1
ATOM 1036 C CA . VAL A 1 133 ? -15.852 -4.763 6.914 1.00 74.75 133 VAL A CA 1
ATOM 1037 C C . VAL A 1 133 ? -17.295 -5.012 7.342 1.00 74.75 133 VAL A C 1
ATOM 1039 O O . VAL A 1 133 ? -17.720 -4.457 8.352 1.00 74.75 133 VAL A O 1
ATOM 1042 N N . ILE A 1 134 ? -18.030 -5.880 6.642 1.00 80.62 134 ILE A N 1
ATOM 1043 C CA . ILE A 1 134 ? -19.407 -6.245 7.012 1.00 80.62 134 ILE A CA 1
ATOM 1044 C C . ILE A 1 134 ? -19.451 -6.886 8.407 1.00 80.62 134 ILE A C 1
ATOM 1046 O O . ILE A 1 134 ? -20.297 -6.515 9.221 1.00 80.62 134 ILE A O 1
ATOM 1050 N N . GLU A 1 135 ? -18.528 -7.798 8.715 1.00 78.19 135 GLU A N 1
ATOM 1051 C CA . GLU A 1 135 ? -18.448 -8.438 10.032 1.00 78.19 135 GLU A CA 1
ATOM 1052 C C . GLU A 1 135 ? -18.162 -7.425 11.151 1.00 78.19 135 GLU A C 1
ATOM 1054 O O . GLU A 1 135 ? -18.844 -7.417 12.177 1.00 78.19 135 GLU A O 1
ATOM 1059 N N . VAL A 1 136 ? -17.200 -6.522 10.936 1.00 74.38 136 VAL A N 1
ATOM 1060 C CA . VAL A 1 136 ? -16.848 -5.463 11.892 1.00 74.38 136 VAL A CA 1
ATOM 1061 C C . VAL A 1 136 ? -18.019 -4.497 12.086 1.00 74.38 136 VAL A C 1
ATOM 1063 O O . VAL A 1 136 ? -18.377 -4.195 13.224 1.00 74.38 136 VAL A O 1
ATOM 1066 N N . LEU A 1 137 ? -18.679 -4.063 11.005 1.00 75.62 137 LEU A N 1
ATOM 1067 C CA . LEU A 1 137 ? -19.881 -3.220 11.068 1.00 75.62 137 LEU A CA 1
ATOM 1068 C C . LEU A 1 137 ? -21.040 -3.906 11.803 1.00 75.62 137 LEU A C 1
ATOM 1070 O O . LEU A 1 137 ? -21.820 -3.221 12.465 1.00 75.62 137 LEU A O 1
ATOM 1074 N N . GLY A 1 138 ? -21.144 -5.234 11.717 1.00 79.44 138 GLY A N 1
ATOM 1075 C CA . GLY A 1 138 ? -22.119 -6.029 12.464 1.00 79.44 138 GLY A CA 1
ATOM 1076 C C . GLY A 1 138 ? -21.857 -6.072 13.973 1.00 79.44 138 GLY A C 1
ATOM 1077 O O . GLY A 1 138 ? -22.801 -6.197 14.749 1.00 79.44 138 GLY A O 1
ATOM 1078 N N . GLN A 1 139 ? -20.597 -5.928 14.392 1.00 77.69 139 GLN A N 1
ATOM 1079 C CA . GLN A 1 139 ? -20.181 -5.905 15.801 1.00 77.69 139 GLN A CA 1
ATOM 1080 C C . GLN A 1 139 ? -20.173 -4.492 16.408 1.00 77.69 139 GLN A C 1
ATOM 1082 O O . GLN A 1 139 ? -20.183 -4.346 17.629 1.00 77.69 139 GLN A O 1
ATOM 1087 N N . LEU A 1 140 ? -20.167 -3.455 15.568 1.00 75.19 140 LEU A N 1
ATOM 1088 C CA . LEU A 1 140 ? -20.191 -2.054 15.981 1.00 75.19 140 LEU A CA 1
ATOM 1089 C C . LEU A 1 140 ? -21.570 -1.610 16.485 1.00 75.19 140 LEU A C 1
ATOM 1091 O O . LEU A 1 140 ? -22.623 -1.907 15.898 1.00 75.19 140 LEU A O 1
ATOM 1095 N N . SER A 1 141 ? -21.548 -0.777 17.526 1.00 76.25 141 SER A N 1
ATOM 1096 C CA . SER A 1 141 ? -22.737 -0.069 17.999 1.00 76.25 141 SER A CA 1
ATOM 1097 C C . SER A 1 141 ? -23.373 0.787 16.878 1.00 76.25 141 SER A C 1
ATOM 1099 O O . SER A 1 141 ? -22.684 1.221 15.945 1.00 76.25 141 SER A O 1
ATOM 1101 N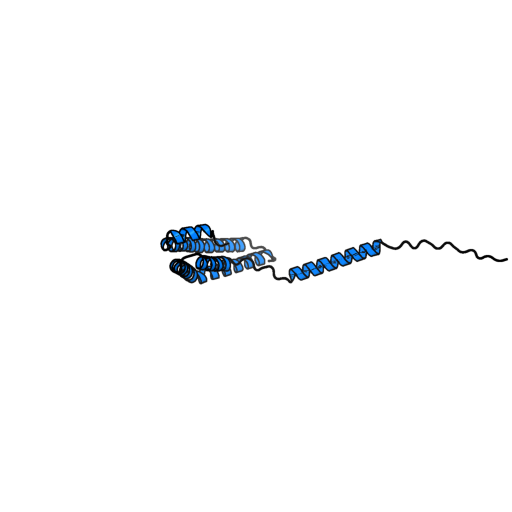 N . PRO A 1 142 ? -24.692 1.066 16.921 1.00 78.38 142 PRO A N 1
ATOM 1102 C CA . PRO A 1 142 ? -25.344 1.946 15.943 1.00 78.38 142 PRO A CA 1
ATOM 1103 C C . PRO A 1 142 ? -24.698 3.341 15.858 1.00 78.38 142 PRO A C 1
ATOM 1105 O O . PRO A 1 142 ? -24.628 3.937 14.782 1.00 78.38 142 PRO A O 1
ATOM 1108 N N . GLU A 1 143 ? -24.186 3.845 16.982 1.00 73.56 143 GLU A N 1
ATOM 1109 C CA . GLU A 1 143 ? -23.457 5.114 17.069 1.00 73.56 143 GLU A CA 1
ATOM 1110 C C . GLU A 1 143 ? -22.058 5.017 16.449 1.00 73.56 143 GLU A C 1
ATOM 1112 O O . GLU A 1 143 ? -21.653 5.917 15.708 1.00 73.56 143 GLU A O 1
ATOM 1117 N N . GLY A 1 144 ? -21.351 3.902 16.660 1.00 75.19 144 GLY A N 1
ATOM 1118 C CA . GLY A 1 144 ? -20.064 3.630 16.020 1.00 75.19 144 GLY A CA 1
ATOM 1119 C C . GLY A 1 144 ? -20.165 3.574 14.494 1.00 75.19 144 GLY A C 1
ATOM 1120 O O . GLY A 1 144 ? -19.344 4.166 13.791 1.00 75.19 144 GLY A O 1
ATOM 1121 N N . ARG A 1 145 ? -21.233 2.963 13.962 1.00 78.25 145 ARG A N 1
ATOM 1122 C CA . ARG A 1 145 ? -21.522 2.948 12.515 1.00 78.25 145 ARG A CA 1
ATOM 1123 C C . ARG A 1 145 ? -21.765 4.346 11.944 1.00 78.25 145 ARG A C 1
ATOM 1125 O O . ARG A 1 145 ? -21.250 4.663 10.874 1.00 78.25 145 ARG A O 1
ATOM 1132 N N . ARG A 1 146 ? -22.509 5.200 12.656 1.00 77.25 146 ARG A N 1
ATOM 1133 C CA . ARG A 1 146 ? -22.744 6.600 12.254 1.00 77.25 146 ARG A CA 1
ATOM 1134 C C . ARG A 1 146 ? -21.445 7.400 12.168 1.00 77.25 146 ARG A C 1
ATOM 1136 O O . ARG A 1 146 ? -21.197 8.031 11.146 1.00 77.25 146 ARG A O 1
ATOM 1143 N N . LYS A 1 147 ? -20.589 7.302 13.188 1.00 75.00 147 LYS A N 1
ATOM 1144 C CA . LYS A 1 147 ? -19.288 7.989 13.208 1.00 75.00 147 LYS A CA 1
ATOM 1145 C C . LYS A 1 147 ? -18.339 7.512 12.106 1.00 75.00 147 LYS A C 1
ATOM 1147 O O . LYS A 1 147 ? -17.588 8.311 11.554 1.00 75.00 147 LYS A O 1
ATOM 1152 N N . LEU A 1 148 ? -18.385 6.227 11.750 1.00 73.50 148 LEU A N 1
ATOM 1153 C CA . LEU A 1 148 ? -17.614 5.697 10.621 1.00 73.50 148 LEU A CA 1
ATOM 1154 C C . LEU A 1 148 ? -18.091 6.249 9.274 1.00 73.50 148 LEU A C 1
ATOM 1156 O O . LEU A 1 148 ? -17.257 6.592 8.439 1.00 73.50 148 LEU A O 1
ATOM 1160 N N . MET A 1 149 ? -19.404 6.396 9.073 1.00 77.50 149 MET A N 1
ATOM 1161 C CA . MET A 1 149 ? -19.932 7.044 7.865 1.00 77.50 149 MET A CA 1
ATOM 1162 C C . MET A 1 149 ? -19.519 8.518 7.773 1.00 77.50 149 MET A C 1
ATOM 1164 O O . MET A 1 149 ? -19.189 8.984 6.686 1.00 77.50 149 MET A O 1
ATOM 1168 N N . GLU A 1 150 ? -19.489 9.238 8.898 1.00 77.25 150 GLU A N 1
ATOM 1169 C CA . GLU A 1 150 ? -19.042 10.639 8.950 1.00 77.25 150 GLU A CA 1
ATOM 1170 C C . GLU A 1 150 ? -17.544 10.801 8.643 1.00 77.25 150 GLU A C 1
ATOM 1172 O O . GLU A 1 150 ? -17.150 11.786 8.019 1.00 77.25 150 GLU A O 1
ATOM 1177 N N . MET A 1 151 ? -16.701 9.832 9.026 1.00 69.62 151 MET A N 1
ATOM 1178 C CA . MET A 1 151 ? -15.269 9.844 8.693 1.00 69.62 151 MET A CA 1
ATOM 1179 C C . MET A 1 151 ? -14.982 9.601 7.202 1.00 69.62 151 MET A C 1
ATOM 1181 O O . MET A 1 151 ? -13.947 10.055 6.708 1.00 69.62 151 MET A O 1
ATOM 1185 N N . GLY A 1 152 ? -15.887 8.928 6.484 1.00 65.06 152 GLY A N 1
ATOM 1186 C CA . GLY A 1 152 ? -15.708 8.568 5.077 1.00 65.06 152 GLY A CA 1
ATOM 1187 C C . GLY A 1 152 ? -14.636 7.487 4.848 1.00 65.06 152 GLY A C 1
ATOM 1188 O O . GLY A 1 152 ? -13.979 7.043 5.791 1.00 65.06 152 GLY A O 1
ATOM 1189 N N . PRO A 1 153 ? -14.459 7.016 3.599 1.00 63.50 153 PRO A N 1
ATOM 1190 C CA . PRO A 1 153 ? -13.511 5.948 3.291 1.00 63.50 153 PRO A CA 1
ATOM 1191 C C . PRO A 1 153 ? -12.053 6.376 3.548 1.00 63.50 153 PRO A C 1
ATOM 1193 O O . PRO A 1 153 ? -11.736 7.565 3.418 1.00 63.50 153 PRO A O 1
ATOM 1196 N N . PRO A 1 154 ? -11.152 5.427 3.880 1.00 59.53 154 PRO A N 1
ATOM 1197 C CA . PRO A 1 154 ? -9.722 5.703 3.989 1.00 59.53 154 PRO A CA 1
ATOM 1198 C C . PRO A 1 154 ? -9.209 6.293 2.664 1.00 59.53 154 PRO A C 1
ATOM 1200 O O . PRO A 1 154 ? -9.452 5.727 1.598 1.00 59.53 154 PRO A O 1
ATOM 1203 N N . ARG A 1 155 ? -8.556 7.460 2.744 1.00 53.19 155 ARG A N 1
ATOM 1204 C CA . ARG A 1 155 ? -7.940 8.181 1.619 1.00 53.19 155 ARG A CA 1
ATOM 1205 C C . ARG A 1 155 ? -6.426 8.057 1.657 1.00 53.19 155 ARG A C 1
ATOM 1207 O O . ARG A 1 155 ? -5.880 8.067 2.787 1.00 53.19 155 ARG A O 1
#

Organism: NCBI:txid2970906

Nearest PDB structures (foldseek):
  4wwf-assembly1_A-3  TM=7.282E-01  e=3.336E-01  Cupriavidus metallidurans CH34
  4wwf-assembly2_B-2  TM=7.063E-01  e=6.000E-01  Cupriavidus metallidurans CH34
  3itf-assembly1_B  TM=6.778E-01  e=9.596E-01  Escherichia coli str. K-12 substr. MG1655
  5f5p-assembly1_A  TM=4.003E-01  e=1.018E+00  Homo sapiens
  5f5p-assembly2_G  TM=4.138E-01  e=2.603E+00  Homo sapiens

Solvent-accessible surface area (backbone atoms only — not comparable to full-atom values): 9110 Å² total; per-residue (Å²): 141,87,80,86,86,80,77,86,82,76,83,81,76,73,63,60,65,58,56,53,49,50,50,52,51,49,52,48,53,50,48,51,51,50,51,48,54,57,64,69,42,76,70,78,75,74,84,50,68,66,55,21,48,51,53,41,52,58,52,41,49,76,71,40,54,76,69,53,26,52,52,53,50,52,58,47,62,75,43,45,66,58,52,51,52,50,50,53,52,52,53,51,48,53,50,49,52,52,50,46,73,68,40,97,64,76,56,68,67,64,50,51,51,54,51,52,52,48,52,54,53,50,51,53,51,48,54,52,48,53,53,48,51,52,53,52,58,69,73,36,52,76,66,50,52,52,55,50,61,74,68,50,77,71,106

Secondary structure (DSSP, 8-state):
-----PPPPP-----HHHHHHHHHHHHHHHHHHHHHHHHHSPPPPP--HHHHHHHHHHHHHHHS-HHHHHHHHHHHHHHHHHHHHHHHHHHHHHHHHHHHHHSSS--HHHHHHHHHHHHHHHHHHHHHHHHHHHHHHHHS-HHHHHHHHHH-S--

Radius of gyration: 32.2 Å; Cα contacts (8 Å, |Δi|>4): 52; chains: 1; bounding box: 76×91×60 Å

InterPro domains:
  IPR025961 Heavy-metal resistance protein [PF13801] (21-147)

Foldseek 3Di:
DDDDDDDDDDPPPDPVVVVVVVVVVVVVVVVVVVVVVVVVPPDDPDPLVLVLLVVLLVVLCVQDDVVLSVLSVVLCVVCSVVSVVLSVLVVVLVVVVVVLVVDPDRDPPVNVVSVVVNVVSVVVVVVVVVVSVVVSCVVDDPVSVVVSVVSDDRD